Protein AF-A0A379TB32-F1 (afdb_monomer_lite)

pLDDT: mean 82.54, std 9.96, range [55.66, 94.25]

Structure (mmCIF, N/CA/C/O backbone):
data_AF-A0A379TB32-F1
#
_entry.id   AF-A0A379TB32-F1
#
loop_
_atom_site.group_PDB
_atom_site.id
_atom_site.type_symbol
_atom_site.label_atom_id
_atom_site.label_alt_id
_atom_site.label_comp_id
_atom_site.label_asym_id
_atom_site.label_entity_id
_atom_site.label_seq_id
_atom_site.pdbx_PDB_ins_code
_atom_site.Cartn_x
_atom_site.Cartn_y
_atom_site.Cartn_z
_atom_site.occupancy
_atom_site.B_iso_or_equiv
_atom_site.auth_seq_id
_atom_site.auth_comp_id
_atom_site.auth_asym_id
_atom_site.auth_atom_id
_atom_site.pdbx_PDB_model_num
ATOM 1 N N . MET A 1 1 ? 1.166 -6.246 -4.895 1.00 70.50 1 MET A N 1
ATOM 2 C CA . MET A 1 1 ? 2.200 -6.487 -3.859 1.00 70.50 1 MET A CA 1
ATOM 3 C C . MET A 1 1 ? 1.620 -6.196 -2.479 1.00 70.50 1 MET A C 1
ATOM 5 O O . MET A 1 1 ? 0.653 -5.445 -2.414 1.00 70.50 1 MET A O 1
ATOM 9 N N . MET A 1 2 ? 2.181 -6.751 -1.399 1.00 73.75 2 MET A N 1
ATOM 10 C CA . MET A 1 2 ? 1.856 -6.304 -0.036 1.00 73.75 2 MET A CA 1
ATOM 11 C C . MET A 1 2 ? 2.851 -5.230 0.409 1.00 73.75 2 MET A C 1
ATOM 13 O O . MET A 1 2 ? 4.060 -5.427 0.307 1.00 73.75 2 MET A O 1
ATOM 17 N N . THR A 1 3 ? 2.329 -4.105 0.894 1.00 81.06 3 THR A N 1
ATOM 18 C CA . THR A 1 3 ? 3.104 -2.990 1.459 1.00 81.06 3 THR A CA 1
ATOM 19 C C . THR A 1 3 ? 2.844 -2.928 2.956 1.00 81.06 3 THR A C 1
ATOM 21 O O . THR A 1 3 ? 1.794 -3.371 3.412 1.00 81.06 3 THR A O 1
ATOM 24 N N . TYR A 1 4 ? 3.774 -2.373 3.727 1.00 86.38 4 TYR A N 1
ATOM 25 C CA . TYR A 1 4 ? 3.636 -2.233 5.172 1.00 86.38 4 TYR A CA 1
ATOM 26 C C . TYR A 1 4 ? 4.005 -0.819 5.611 1.00 86.38 4 TYR A C 1
ATOM 28 O O . TYR A 1 4 ? 4.831 -0.172 4.968 1.00 86.38 4 TYR A O 1
ATOM 36 N N . ASP A 1 5 ? 3.410 -0.358 6.710 1.00 86.50 5 ASP A N 1
ATOM 37 C CA . ASP A 1 5 ? 3.861 0.859 7.383 1.00 86.50 5 ASP A CA 1
ATOM 38 C C . ASP A 1 5 ? 5.115 0.614 8.249 1.00 86.50 5 ASP A C 1
ATOM 40 O O . ASP A 1 5 ? 5.628 -0.504 8.365 1.00 86.50 5 ASP A O 1
ATOM 44 N N . ARG A 1 6 ? 5.598 1.676 8.909 1.00 81.69 6 ARG A N 1
ATOM 45 C CA . ARG A 1 6 ? 6.750 1.630 9.830 1.00 81.69 6 ARG A CA 1
ATOM 46 C C . ARG A 1 6 ? 6.574 0.673 11.016 1.00 81.69 6 ARG A C 1
ATOM 48 O O . ARG A 1 6 ? 7.567 0.176 11.537 1.00 81.69 6 ARG A O 1
ATOM 55 N N . ASN A 1 7 ? 5.338 0.386 11.415 1.00 87.50 7 ASN A N 1
ATOM 56 C CA . ASN A 1 7 ? 5.008 -0.531 12.506 1.00 87.50 7 ASN A CA 1
ATOM 57 C C . ASN A 1 7 ? 4.765 -1.963 11.995 1.00 87.50 7 ASN A C 1
ATOM 59 O O . ASN A 1 7 ? 4.305 -2.814 12.751 1.00 87.50 7 ASN A O 1
ATOM 63 N N . ARG A 1 8 ? 5.075 -2.234 10.718 1.00 87.50 8 ARG A N 1
ATOM 64 C CA . ARG A 1 8 ? 4.786 -3.488 10.009 1.00 87.50 8 ARG A CA 1
ATOM 65 C C . ARG A 1 8 ? 3.297 -3.830 9.936 1.00 87.50 8 ARG A C 1
ATOM 67 O O . ARG A 1 8 ? 2.946 -4.992 9.734 1.00 87.50 8 ARG A O 1
ATOM 74 N N . ASN A 1 9 ? 2.412 -2.841 10.024 1.00 89.81 9 ASN A N 1
ATOM 75 C CA . ASN A 1 9 ? 1.010 -3.063 9.702 1.00 89.81 9 ASN A CA 1
ATOM 76 C C . ASN A 1 9 ? 0.870 -3.180 8.189 1.00 89.81 9 ASN A C 1
ATOM 78 O O . ASN A 1 9 ? 1.358 -2.320 7.453 1.00 89.81 9 ASN A O 1
ATOM 82 N N . ALA A 1 10 ? 0.184 -4.218 7.717 1.00 89.38 10 ALA A N 1
ATOM 83 C CA . ALA A 1 10 ? -0.092 -4.369 6.294 1.00 89.38 10 ALA A CA 1
ATOM 84 C C . ALA A 1 10 ? -0.903 -3.169 5.787 1.00 89.38 10 ALA A C 1
ATOM 86 O O . ALA A 1 10 ? -1.888 -2.782 6.406 1.00 89.38 10 ALA A O 1
ATOM 87 N N . ILE A 1 11 ? -0.525 -2.595 4.654 1.00 88.94 11 ILE A N 1
ATOM 88 C CA . ILE A 1 11 ? -1.292 -1.597 3.914 1.00 88.94 11 ILE A CA 1
ATOM 89 C C . ILE A 1 11 ? -1.830 -2.284 2.665 1.00 88.94 11 ILE A C 1
ATOM 91 O O . ILE A 1 11 ? -1.078 -2.798 1.836 1.00 88.94 11 ILE A O 1
ATOM 95 N N . THR A 1 12 ? -3.149 -2.265 2.531 1.00 91.06 12 THR A N 1
ATOM 96 C CA . THR A 1 12 ? -3.877 -2.811 1.383 1.00 91.06 12 THR A CA 1
ATOM 97 C C . THR A 1 12 ? -4.793 -1.746 0.793 1.00 91.06 12 THR A C 1
ATOM 99 O O . THR A 1 12 ? -5.107 -0.747 1.446 1.00 91.06 12 THR A O 1
ATOM 102 N N . THR A 1 13 ? -5.266 -1.954 -0.432 1.00 91.75 13 THR A N 1
ATOM 103 C CA . THR A 1 13 ? -6.365 -1.157 -0.995 1.00 91.75 13 THR A CA 1
ATOM 104 C C . THR A 1 13 ? -7.561 -1.141 -0.038 1.00 91.75 13 THR A C 1
ATOM 106 O O . THR A 1 13 ? -7.875 -2.151 0.591 1.00 91.75 13 THR A O 1
ATOM 109 N N . GLY A 1 14 ? -8.190 0.022 0.124 1.00 91.69 14 GLY A N 1
ATOM 110 C CA . GLY A 1 14 ? -9.250 0.257 1.108 1.00 91.69 14 GLY A CA 1
ATOM 111 C C . GLY A 1 14 ? -8.756 0.588 2.522 1.00 91.69 14 GLY A C 1
ATOM 112 O O . GLY A 1 14 ? -9.547 1.043 3.343 1.00 91.69 14 GLY A O 1
ATOM 113 N N . SER A 1 15 ? -7.461 0.428 2.821 1.00 91.81 15 SER A N 1
ATOM 114 C CA . SER A 1 15 ? -6.913 0.834 4.121 1.00 91.81 15 SER A CA 1
ATOM 115 C C . SER A 1 15 ? -6.976 2.351 4.284 1.00 91.81 15 SER A C 1
ATOM 117 O O . SER A 1 15 ? -6.596 3.095 3.372 1.00 91.81 15 SER A O 1
ATOM 119 N N . ARG A 1 16 ? -7.403 2.809 5.466 1.00 94.00 16 ARG A N 1
ATOM 120 C CA . ARG A 1 16 ? -7.257 4.206 5.874 1.00 94.00 16 ARG A CA 1
ATOM 121 C C . ARG A 1 16 ? -5.827 4.435 6.342 1.00 94.00 16 ARG A C 1
ATOM 123 O O . ARG A 1 16 ? -5.307 3.683 7.164 1.00 94.00 16 ARG A O 1
ATOM 130 N N . VAL A 1 17 ? -5.188 5.461 5.800 1.00 92.31 17 VAL A N 1
ATOM 131 C CA . VAL A 1 17 ? -3.802 5.797 6.122 1.00 92.31 17 VAL A CA 1
ATOM 132 C C . VAL A 1 17 ? -3.648 7.284 6.393 1.00 92.31 17 VAL A C 1
ATOM 134 O O . VAL A 1 17 ? -4.478 8.097 5.982 1.00 92.31 17 VAL A O 1
ATOM 137 N N . MET A 1 18 ? -2.552 7.629 7.055 1.00 92.06 18 MET A N 1
ATOM 138 C CA . MET A 1 18 ? -2.070 8.991 7.228 1.00 92.06 18 MET A CA 1
ATOM 139 C C . MET A 1 18 ? -0.690 9.140 6.591 1.00 92.06 18 MET A C 1
ATOM 141 O O . MET A 1 18 ? 0.181 8.305 6.826 1.00 92.06 18 MET A O 1
ATOM 145 N N . ILE A 1 19 ? -0.466 10.219 5.843 1.00 88.25 19 ILE A N 1
ATOM 146 C CA . ILE A 1 19 ? 0.862 10.580 5.338 1.00 88.25 19 ILE A CA 1
ATOM 147 C C . ILE A 1 19 ?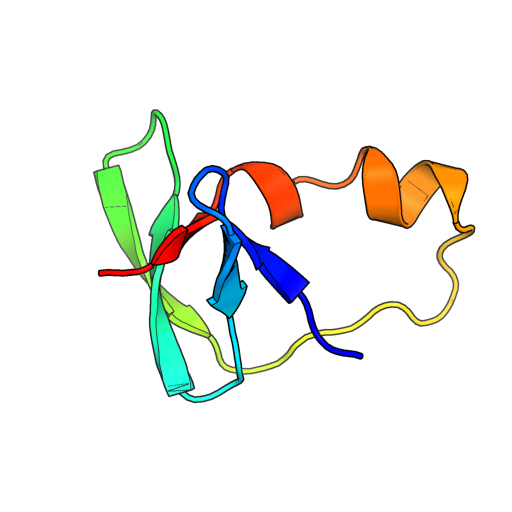 1.654 11.198 6.498 1.00 88.25 19 ILE A C 1
ATOM 149 O O . ILE A 1 19 ? 1.340 12.292 6.985 1.00 88.25 19 ILE A O 1
ATOM 153 N N . SER A 1 20 ? 2.677 10.479 6.958 1.00 84.12 20 SER A N 1
ATOM 154 C CA . SER A 1 20 ? 3.555 10.882 8.058 1.00 84.12 20 SER A CA 1
ATOM 155 C C . SER A 1 20 ? 4.144 12.269 7.798 1.00 84.12 20 SER A C 1
ATOM 157 O O . SER A 1 20 ? 4.548 12.585 6.685 1.00 84.12 20 SER A O 1
ATOM 159 N N . GLY A 1 21 ? 4.167 13.115 8.828 1.00 84.00 21 GLY A N 1
ATOM 160 C CA . GLY A 1 21 ? 4.717 14.473 8.745 1.00 84.00 21 GLY A CA 1
ATOM 161 C C . GLY A 1 21 ? 3.787 15.525 8.133 1.00 84.00 21 GLY A C 1
ATOM 162 O O . GLY A 1 21 ? 4.036 16.707 8.323 1.00 84.00 21 GLY A O 1
ATOM 163 N N . THR A 1 22 ? 2.697 15.129 7.467 1.00 88.50 22 THR A N 1
ATOM 164 C CA . THR A 1 22 ? 1.719 16.085 6.904 1.00 88.50 22 THR A CA 1
ATOM 165 C C . THR A 1 22 ? 0.381 16.089 7.643 1.00 88.50 22 THR A C 1
ATOM 167 O O . THR A 1 22 ? -0.355 17.065 7.579 1.00 88.50 22 THR A O 1
ATOM 170 N N . GLY A 1 23 ? 0.039 14.989 8.325 1.00 87.50 23 GLY A N 1
ATOM 171 C CA . GLY A 1 23 ? -1.259 14.823 8.991 1.00 87.50 23 GLY A CA 1
ATOM 172 C C . GLY A 1 23 ? -2.428 14.552 8.035 1.00 87.50 23 GLY A C 1
ATOM 173 O O . GLY A 1 23 ? -3.541 14.294 8.489 1.00 87.50 23 GLY A O 1
ATOM 174 N N . HIS A 1 24 ? -2.200 14.555 6.718 1.00 91.81 24 HIS A N 1
ATOM 175 C CA . HIS A 1 24 ? -3.236 14.235 5.743 1.00 91.81 24 HIS A CA 1
ATOM 176 C C . HIS A 1 24 ? -3.633 12.766 5.826 1.00 91.81 24 HIS A C 1
ATOM 178 O O . HIS A 1 24 ? -2.777 11.880 5.858 1.00 91.81 24 HIS A O 1
ATOM 184 N N . THR A 1 25 ? -4.940 12.511 5.818 1.00 93.56 25 THR A N 1
ATOM 185 C CA . THR A 1 25 ? -5.500 11.158 5.840 1.00 93.56 25 THR A CA 1
ATOM 186 C C . THR A 1 25 ? -6.243 10.855 4.548 1.00 93.56 25 THR A C 1
ATOM 188 O O . THR A 1 25 ? -6.761 11.755 3.889 1.00 93.56 25 THR A O 1
ATOM 191 N N . GLY A 1 26 ? -6.300 9.579 4.179 1.00 93.50 26 GLY A N 1
ATOM 192 C CA . GLY A 1 26 ? -6.987 9.133 2.974 1.00 93.50 26 GLY A CA 1
ATOM 193 C C . GLY A 1 26 ? -7.205 7.627 2.951 1.00 93.50 26 GLY A C 1
ATOM 194 O O . GLY A 1 26 ? -6.759 6.904 3.843 1.00 93.50 26 GLY A O 1
ATOM 195 N N . ILE A 1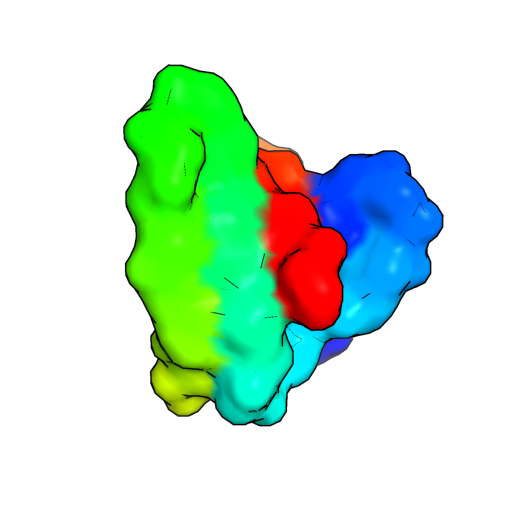 27 ? -7.907 7.163 1.919 1.00 94.25 27 ILE A N 1
ATOM 196 C CA . ILE A 1 27 ? -8.112 5.741 1.631 1.00 94.25 27 ILE A CA 1
ATOM 197 C C . ILE A 1 27 ? -7.216 5.361 0.455 1.00 94.25 27 ILE A C 1
ATOM 199 O O . ILE A 1 27 ? -7.220 6.036 -0.577 1.00 94.25 27 ILE A O 1
ATOM 203 N N . ILE A 1 28 ? -6.473 4.264 0.591 1.00 90.81 28 ILE A N 1
ATOM 204 C CA . ILE A 1 28 ? -5.670 3.723 -0.508 1.00 90.81 28 ILE A CA 1
ATOM 205 C C . ILE A 1 28 ? -6.595 3.189 -1.605 1.00 90.81 28 ILE A C 1
ATOM 207 O O . ILE A 1 28 ? -7.359 2.254 -1.368 1.00 90.81 28 ILE A O 1
ATOM 211 N N . LYS A 1 29 ? -6.502 3.748 -2.816 1.00 91.25 29 LYS A N 1
ATOM 212 C CA . LYS A 1 29 ? -7.258 3.271 -3.988 1.00 91.25 29 LYS A CA 1
ATOM 213 C C . LYS A 1 29 ? -6.508 2.215 -4.798 1.00 91.25 29 LYS A C 1
ATOM 215 O O . LYS A 1 29 ? -7.125 1.261 -5.254 1.00 91.25 29 LYS A O 1
ATOM 220 N N . ALA A 1 30 ? -5.195 2.366 -4.936 1.00 87.62 30 ALA A N 1
ATOM 221 C CA . ALA A 1 30 ? -4.333 1.459 -5.684 1.00 87.62 30 ALA A CA 1
ATOM 222 C C . ALA A 1 30 ? -2.942 1.398 -5.039 1.00 87.62 30 ALA A C 1
ATOM 224 O O . ALA A 1 30 ? -2.526 2.337 -4.358 1.00 87.62 30 ALA A O 1
ATOM 225 N N . ILE A 1 31 ? -2.244 0.279 -5.235 1.00 84.94 31 ILE A N 1
ATOM 226 C CA . ILE A 1 31 ? -0.840 0.093 -4.854 1.00 84.94 31 ILE A CA 1
ATOM 227 C C . ILE A 1 31 ? -0.127 -0.419 -6.097 1.00 84.94 31 ILE A C 1
ATOM 229 O O . ILE A 1 31 ? -0.316 -1.569 -6.492 1.00 84.94 31 ILE A O 1
ATOM 233 N N . GLU A 1 32 ? 0.681 0.443 -6.697 1.00 83.12 32 GLU A N 1
AT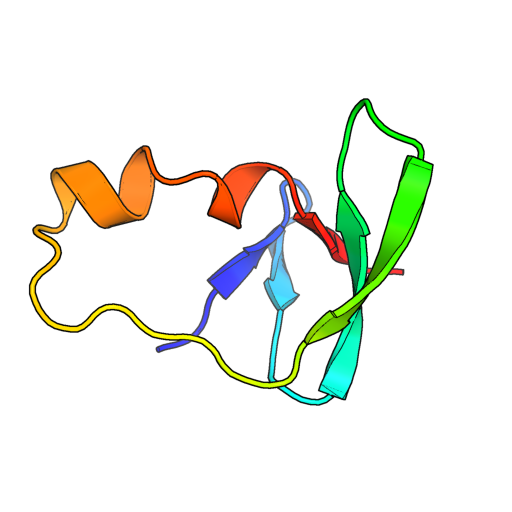OM 234 C CA . GLU A 1 32 ? 1.369 0.176 -7.954 1.00 83.12 32 GLU A CA 1
ATOM 235 C C . GLU A 1 32 ? 2.878 0.114 -7.717 1.00 83.12 32 GLU A C 1
ATOM 237 O O . GLU A 1 32 ? 3.437 0.829 -6.882 1.00 83.12 32 GLU A O 1
ATOM 242 N N . SER A 1 33 ? 3.533 -0.786 -8.440 1.00 76.69 33 SER A N 1
ATOM 243 C CA . SER A 1 33 ? 4.988 -0.957 -8.429 1.00 76.69 33 SER A CA 1
ATOM 244 C C . SER A 1 33 ? 5.545 -1.183 -9.832 1.00 76.69 33 SER A C 1
ATOM 246 O O . SER A 1 33 ? 6.709 -1.540 -9.983 1.00 76.69 33 SER A O 1
ATOM 248 N N . GLU A 1 34 ? 4.702 -1.049 -10.854 1.00 80.19 34 GLU A N 1
ATOM 249 C CA . GLU A 1 34 ? 5.079 -1.289 -12.239 1.00 80.19 34 GLU A CA 1
ATOM 250 C C . GLU A 1 34 ? 6.090 -0.233 -12.702 1.00 80.19 34 GLU A C 1
ATOM 252 O O . GLU A 1 34 ? 5.969 0.947 -12.376 1.00 80.19 34 GLU A O 1
ATOM 257 N N . GLY A 1 35 ? 7.142 -0.673 -13.398 1.00 75.81 35 GLY A N 1
ATOM 258 C CA . GLY A 1 35 ? 8.224 0.201 -13.865 1.00 75.81 35 GLY A CA 1
ATOM 259 C C . GLY A 1 35 ? 9.176 0.723 -12.778 1.00 75.81 35 GLY A C 1
ATOM 260 O O . GLY A 1 35 ? 10.082 1.487 -13.106 1.00 75.81 35 GLY A O 1
ATOM 261 N N . LEU A 1 36 ? 9.013 0.319 -11.511 1.00 79.12 36 LEU A N 1
ATOM 262 C CA . LEU A 1 36 ? 9.924 0.671 -10.418 1.00 79.12 36 LEU A CA 1
ATOM 263 C C . LEU A 1 36 ? 10.849 -0.499 -10.078 1.00 79.12 36 LEU A C 1
ATOM 265 O O . LEU A 1 36 ? 10.395 -1.608 -9.800 1.00 79.12 36 LEU A O 1
ATOM 269 N N . ASP A 1 37 ? 12.152 -0.234 -10.021 1.00 79.19 37 ASP A N 1
ATOM 270 C CA . ASP A 1 37 ? 13.118 -1.196 -9.493 1.00 79.19 37 ASP A CA 1
ATOM 271 C C . ASP A 1 37 ? 12.954 -1.371 -7.967 1.00 79.19 37 ASP A C 1
ATOM 273 O O . ASP A 1 37 ? 12.474 -0.480 -7.256 1.00 79.19 37 ASP A O 1
ATOM 277 N N . ALA A 1 38 ? 13.411 -2.502 -7.423 1.00 73.44 38 ALA A N 1
ATOM 278 C CA . ALA A 1 38 ? 13.369 -2.800 -5.992 1.00 73.44 38 ALA A CA 1
ATOM 279 C C . ALA A 1 38 ? 14.001 -1.689 -5.129 1.00 73.44 38 ALA A C 1
ATOM 281 O O . ALA A 1 38 ? 13.513 -1.390 -4.033 1.00 73.44 38 ALA A O 1
ATOM 282 N N . GLY A 1 39 ? 15.060 -1.034 -5.621 1.00 73.31 39 GLY A N 1
ATOM 283 C CA . GLY A 1 39 ? 15.680 0.107 -4.952 1.00 73.31 39 GLY A CA 1
ATOM 284 C C . GLY A 1 39 ? 14.799 1.362 -4.921 1.00 73.31 39 GLY A C 1
ATOM 285 O O . GLY A 1 39 ? 14.923 2.162 -3.990 1.00 73.31 39 GLY A O 1
ATOM 286 N N . GLN A 1 40 ? 13.915 1.538 -5.905 1.00 74.25 40 GLN A N 1
ATOM 287 C CA . GLN A 1 40 ? 12.941 2.631 -5.973 1.00 74.25 40 GLN A CA 1
ATOM 288 C C . GLN A 1 40 ? 11.694 2.315 -5.149 1.00 74.25 40 GLN A C 1
ATOM 290 O O . GLN A 1 40 ? 11.207 3.193 -4.450 1.00 74.25 40 GLN A O 1
ATOM 295 N N . ILE A 1 41 ? 11.231 1.063 -5.128 1.00 74.75 41 ILE A N 1
ATOM 296 C CA . ILE A 1 41 ? 10.124 0.625 -4.261 1.00 74.75 41 ILE A CA 1
ATOM 297 C C . ILE A 1 41 ? 10.479 0.838 -2.781 1.00 74.75 41 ILE A C 1
ATOM 299 O O . ILE A 1 41 ? 9.652 1.311 -2.004 1.00 74.75 41 ILE A O 1
ATOM 303 N N . ARG A 1 42 ? 11.730 0.545 -2.396 1.00 68.81 42 ARG A N 1
ATOM 304 C CA . ARG A 1 42 ? 12.239 0.739 -1.025 1.00 68.81 42 ARG A CA 1
ATOM 305 C C . ARG A 1 42 ? 12.431 2.204 -0.626 1.00 68.81 42 ARG A C 1
ATOM 307 O O . ARG A 1 42 ? 12.341 2.513 0.557 1.00 68.81 42 ARG A O 1
ATOM 314 N N . ARG A 1 43 ? 12.737 3.084 -1.586 1.00 65.62 43 ARG A N 1
ATOM 315 C CA . ARG A 1 43 ? 12.972 4.527 -1.366 1.00 65.62 43 ARG A CA 1
ATOM 316 C C . ARG A 1 43 ? 11.756 5.399 -1.671 1.00 65.62 43 ARG A C 1
ATOM 318 O O . ARG A 1 43 ? 11.757 6.581 -1.342 1.00 65.62 43 ARG A O 1
ATOM 325 N N . GLY A 1 44 ? 10.745 4.841 -2.326 1.00 63.22 44 GLY A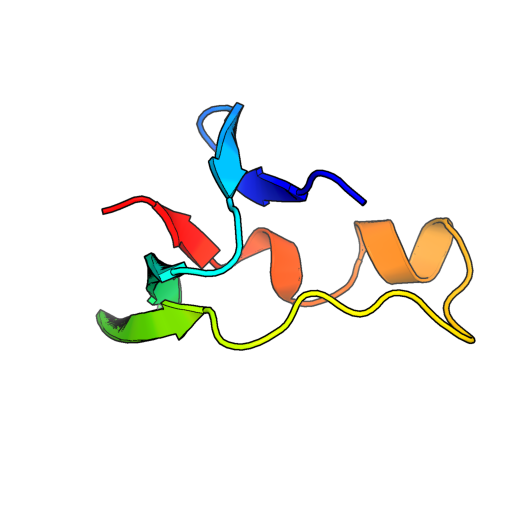 N 1
ATOM 326 C CA . GLY A 1 44 ? 9.521 5.535 -2.680 1.00 63.22 44 GLY A CA 1
ATOM 327 C C . GLY A 1 44 ? 8.744 5.947 -1.434 1.00 63.22 44 GLY A C 1
ATOM 328 O O . GLY A 1 44 ? 8.753 5.250 -0.419 1.00 63.22 44 GLY A O 1
ATOM 329 N N . LYS A 1 45 ? 8.013 7.061 -1.543 1.00 57.78 45 LYS A N 1
ATOM 330 C CA . LYS A 1 45 ? 7.172 7.675 -0.492 1.00 57.78 45 LYS A CA 1
ATOM 331 C C . LYS A 1 45 ? 6.149 6.740 0.175 1.00 57.78 45 LYS A C 1
ATOM 333 O O . LYS A 1 45 ? 5.498 7.132 1.136 1.00 57.78 45 LYS A O 1
ATOM 338 N N . ASN A 1 46 ? 6.007 5.501 -0.290 1.00 55.66 46 ASN A N 1
ATOM 339 C CA . ASN A 1 46 ? 5.151 4.483 0.314 1.00 55.66 46 ASN A CA 1
ATOM 340 C C . ASN A 1 46 ? 5.522 4.194 1.783 1.00 55.66 46 ASN A C 1
ATOM 342 O O . ASN 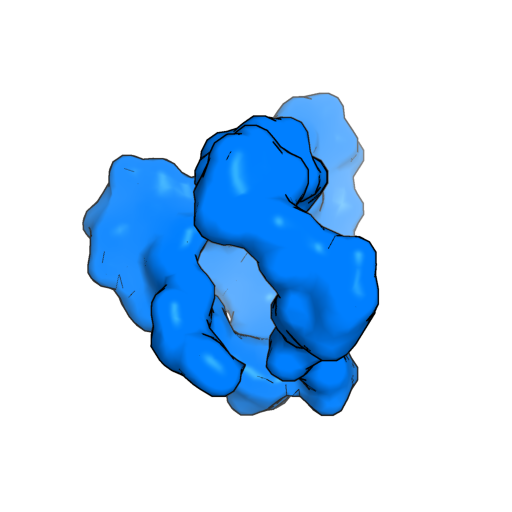A 1 46 ? 4.646 3.813 2.555 1.00 55.66 46 ASN A O 1
ATOM 346 N N . GLY A 1 47 ? 6.781 4.426 2.182 1.00 59.22 47 GLY A N 1
ATOM 347 C CA . GLY A 1 47 ? 7.231 4.315 3.576 1.00 59.22 47 GLY A CA 1
ATOM 348 C C . GLY A 1 47 ? 6.710 5.408 4.523 1.00 59.22 47 GLY A C 1
ATOM 349 O O . GLY A 1 47 ? 6.795 5.241 5.742 1.00 59.22 47 GLY A O 1
ATOM 350 N N . ASP A 1 48 ? 6.139 6.497 3.994 1.00 73.94 48 ASP A N 1
ATOM 351 C CA . ASP A 1 48 ? 5.596 7.589 4.810 1.00 73.94 48 ASP A CA 1
ATOM 352 C C . ASP A 1 48 ? 4.143 7.350 5.234 1.00 73.94 48 ASP A C 1
ATOM 354 O O . ASP A 1 48 ? 3.644 8.032 6.128 1.00 73.94 48 ASP A O 1
ATOM 358 N N . CYS A 1 49 ? 3.435 6.374 4.668 1.00 82.88 49 CYS A N 1
ATOM 359 C CA . CYS A 1 49 ? 2.053 6.100 5.058 1.00 82.88 49 CYS A CA 1
ATOM 360 C C . CYS A 1 49 ? 1.991 5.268 6.351 1.00 82.88 49 CYS A C 1
ATOM 362 O O . CYS A 1 49 ? 2.591 4.200 6.444 1.00 82.88 49 CYS A O 1
ATOM 364 N N . ARG A 1 50 ? 1.229 5.736 7.347 1.00 88.81 50 ARG A N 1
ATOM 365 C CA . ARG A 1 50 ? 0.893 5.007 8.584 1.00 88.81 50 ARG A CA 1
ATOM 366 C C . ARG A 1 50 ? -0.530 4.470 8.491 1.00 88.81 50 ARG A C 1
ATOM 368 O O . ARG A 1 50 ? -1.429 5.245 8.162 1.00 88.81 50 ARG A O 1
ATOM 375 N N . ARG A 1 51 ? -0.753 3.191 8.811 1.00 89.06 51 ARG A N 1
ATOM 376 C CA . ARG A 1 51 ? -2.113 2.639 8.909 1.00 89.06 51 ARG A CA 1
ATOM 377 C C . ARG A 1 51 ? -2.830 3.236 10.126 1.00 89.06 51 ARG A C 1
ATOM 379 O O . ARG A 1 51 ? -2.228 3.341 11.199 1.00 89.06 51 ARG A O 1
ATOM 386 N N . LEU A 1 52 ? -4.081 3.653 9.927 1.00 89.19 52 LEU A N 1
ATOM 387 C CA . LEU A 1 52 ? -4.981 4.148 10.974 1.00 89.19 52 LEU A CA 1
ATOM 388 C C . LEU A 1 52 ? -5.964 3.068 11.423 1.00 89.19 52 LEU A C 1
ATOM 390 O O . LEU A 1 52 ? -6.322 2.211 10.578 1.00 89.19 52 LEU A O 1
#

Radius of gyration: 10.65 Å; chains: 1; bounding box: 25×23×26 Å

Organism: NCBI:txid59203

Foldseek 3Di:
DWAAEPVRHTQDAQFWKAQAPPRDIDGHHDDDCPPHDPVCVVVPSSHRIDTD

InterPro domains:
  IPR017704 Putative selenium-binding protein YdfZ [PF14001] (2-45)
  IPR017704 Putative selenium-binding protein YdfZ [TIGR03318] (1-45)

Secondary structure (DSS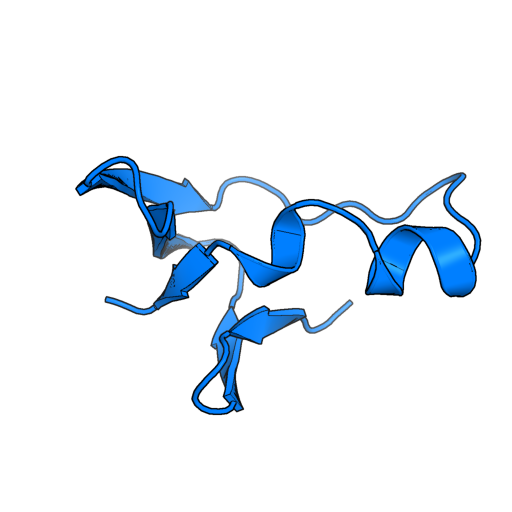P, 8-state):
--EE-TT--EE-TT-EEEETTT--EEE------TT--HHHHHHSGGGGEEE-

Sequence (52 aa):
MMTYDRNRNAITTGSRVMISGTGHTGIIKAIESEGLDAGQIRRGKNGDCRRL